Protein AF-A0A382WM53-F1 (afdb_monomer_lite)

Sequence (88 aa):
MKDISLTGVDRLFLFGHNDQHLAQIEKKYGVSLVARGDKLILNGPDAAVGEADGLLSHLVERIRRGPAIEEAELSELILQSPAPPQYD

Secondary structure (DSSP, 8-state):
-EEEE-TTS-HHHHH-GGGHHHHHHHHHHT-EEEEETTEEEEES-HHHHHHHHHHHHHHHHHHHHSS---HHHHHHHHHH-PPP----

Radius of gyration: 11.91 Å; chains: 1; bounding box: 28×23×32 Å

Organism: NCBI:txid408172

Structure (mmCIF, N/CA/C/O backbone):
data_AF-A0A382WM53-F1
#
_entry.id   AF-A0A382WM53-F1
#
loop_
_atom_site.group_PDB
_atom_site.id
_atom_site.type_symbol
_atom_site.label_atom_id
_atom_site.label_alt_id
_atom_site.label_comp_id
_atom_site.label_asym_id
_atom_site.label_entity_id
_atom_site.label_seq_id
_atom_site.pdbx_PDB_ins_code
_atom_site.Cartn_x
_atom_site.Cartn_y
_atom_site.Cartn_z
_atom_site.occupancy
_atom_site.B_iso_or_equiv
_atom_site.auth_seq_id
_atom_site.auth_comp_id
_atom_site.auth_asym_id
_atom_site.auth_atom_id
_atom_site.pdbx_PDB_model_num
ATOM 1 N N . MET A 1 1 ? 2.575 -9.524 -12.454 1.00 79.38 1 MET A N 1
ATOM 2 C CA . MET A 1 1 ? 1.267 -9.412 -11.762 1.00 79.38 1 MET A CA 1
ATOM 3 C C . MET A 1 1 ? 1.424 -9.983 -10.365 1.00 79.38 1 MET A C 1
ATOM 5 O O . MET A 1 1 ? 1.960 -11.078 -10.245 1.00 79.38 1 MET A O 1
ATOM 9 N N . LYS A 1 2 ? 0.984 -9.255 -9.340 1.00 86.56 2 LYS A N 1
ATOM 10 C CA . LYS A 1 2 ? 1.030 -9.670 -7.928 1.00 86.56 2 LYS A CA 1
ATOM 11 C C . LYS A 1 2 ? -0.302 -9.344 -7.257 1.00 86.56 2 LYS A C 1
ATOM 13 O O . LYS A 1 2 ? -0.932 -8.361 -7.638 1.00 86.56 2 LYS A O 1
ATOM 18 N N . ASP A 1 3 ? -0.725 -10.138 -6.279 1.00 87.44 3 ASP A N 1
ATOM 19 C CA . ASP A 1 3 ? -1.863 -9.817 -5.416 1.00 87.44 3 ASP A CA 1
ATOM 20 C C . ASP A 1 3 ? -1.460 -9.788 -3.941 1.00 87.44 3 ASP A C 1
ATOM 22 O O . ASP A 1 3 ? -0.814 -10.704 -3.439 1.00 87.44 3 ASP A O 1
ATOM 26 N N . ILE A 1 4 ? -1.864 -8.725 -3.252 1.00 86.88 4 ILE A N 1
ATOM 27 C CA . ILE A 1 4 ? -1.657 -8.528 -1.818 1.00 86.88 4 ILE A CA 1
ATOM 28 C C . ILE A 1 4 ? -2.992 -8.747 -1.118 1.00 86.88 4 ILE A C 1
ATOM 30 O O . ILE A 1 4 ? -4.012 -8.179 -1.512 1.00 86.88 4 ILE A O 1
ATOM 34 N N . SER A 1 5 ? -2.994 -9.575 -0.076 1.00 85.12 5 SER A N 1
ATOM 35 C CA . SER A 1 5 ? -4.187 -9.813 0.740 1.00 85.12 5 SER A CA 1
ATOM 36 C C . SER A 1 5 ? -4.332 -8.713 1.791 1.00 85.12 5 SER A C 1
ATOM 38 O O . SER A 1 5 ? -3.410 -8.469 2.563 1.00 85.12 5 SER A O 1
ATOM 40 N N . LEU A 1 6 ? -5.498 -8.069 1.829 1.00 83.56 6 LEU A N 1
ATOM 41 C CA . LEU A 1 6 ? -5.842 -6.978 2.750 1.00 83.56 6 LEU A CA 1
ATOM 42 C C . LEU A 1 6 ? -6.719 -7.464 3.917 1.00 83.56 6 LEU A C 1
ATOM 44 O O . LEU A 1 6 ? -7.473 -6.695 4.512 1.00 83.56 6 LEU A O 1
ATOM 48 N N . THR A 1 7 ? -6.643 -8.752 4.246 1.00 84.12 7 THR A N 1
ATOM 49 C CA . THR A 1 7 ? -7.530 -9.381 5.227 1.00 84.12 7 THR A CA 1
ATOM 50 C C . THR A 1 7 ? -7.276 -8.859 6.629 1.00 84.12 7 THR A C 1
ATOM 52 O O . THR A 1 7 ? -6.199 -9.051 7.191 1.00 84.12 7 THR A O 1
ATOM 55 N N . GLY A 1 8 ? -8.300 -8.218 7.199 1.00 77.56 8 GLY A N 1
ATOM 56 C CA . GLY A 1 8 ? -8.225 -7.568 8.508 1.00 77.56 8 GLY A CA 1
ATOM 57 C C . GLY A 1 8 ? -7.561 -6.188 8.487 1.00 77.56 8 GLY A C 1
ATOM 58 O O . GLY A 1 8 ? -7.151 -5.716 9.541 1.00 77.56 8 GLY A O 1
ATOM 59 N N . VAL A 1 9 ? -7.442 -5.560 7.312 1.00 80.88 9 VAL A N 1
ATOM 60 C CA . VAL A 1 9 ? -6.893 -4.209 7.132 1.00 80.88 9 VAL A CA 1
ATOM 61 C C . VAL A 1 9 ? -7.979 -3.2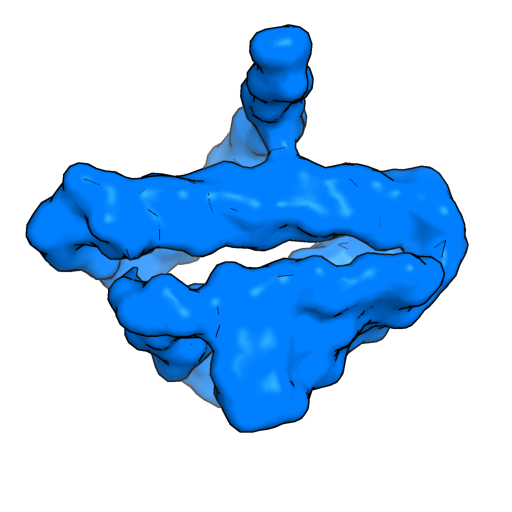74 6.607 1.00 80.88 9 VA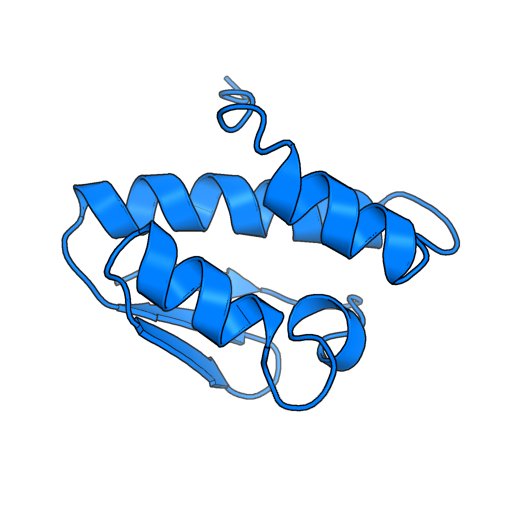L A C 1
ATOM 63 O O . VAL A 1 9 ? -8.732 -3.626 5.694 1.00 80.88 9 VAL A O 1
ATOM 66 N N . ASP A 1 10 ? -8.036 -2.053 7.140 1.00 82.12 10 ASP A N 1
ATOM 67 C CA . ASP A 1 10 ? -8.913 -1.009 6.615 1.00 82.12 10 ASP A CA 1
ATOM 68 C C . ASP A 1 10 ? -8.436 -0.541 5.235 1.00 82.12 10 ASP A C 1
ATOM 70 O O . ASP A 1 10 ? -7.491 0.229 5.070 1.00 82.12 10 ASP A O 1
ATOM 74 N N . ARG A 1 11 ? -9.114 -1.032 4.199 1.00 81.31 11 ARG A N 1
ATOM 75 C CA . ARG A 1 11 ? -8.788 -0.740 2.795 1.00 81.31 11 ARG A CA 1
ATOM 76 C C . ARG A 1 11 ? -8.975 0.730 2.445 1.00 81.31 11 ARG A C 1
ATOM 78 O O . ARG A 1 11 ? -8.155 1.292 1.735 1.00 81.31 11 ARG A O 1
ATOM 85 N N . LEU A 1 12 ? -10.048 1.339 2.956 1.00 80.69 12 LEU A N 1
ATOM 86 C CA . LEU A 1 12 ? -10.340 2.762 2.751 1.00 80.69 12 LEU A CA 1
ATOM 87 C C . LEU A 1 12 ? -9.196 3.633 3.263 1.00 80.69 12 LEU A C 1
ATOM 89 O O . LEU A 1 12 ? -8.819 4.611 2.629 1.00 80.69 12 LEU A O 1
ATOM 93 N N . PHE A 1 13 ? -8.616 3.215 4.381 1.00 79.50 13 PHE A N 1
ATOM 94 C CA . PHE A 1 13 ? -7.466 3.859 4.970 1.00 79.50 13 PHE A CA 1
ATOM 95 C C . PHE A 1 13 ? -6.223 3.683 4.087 1.00 79.50 13 PHE A C 1
ATOM 97 O O . PHE A 1 13 ? -5.593 4.667 3.711 1.00 79.50 13 PHE A O 1
ATOM 104 N N . LEU A 1 14 ? -5.928 2.449 3.652 1.00 79.44 14 LEU A N 1
ATOM 105 C CA . LEU A 1 14 ? -4.802 2.160 2.753 1.00 79.44 14 LEU A CA 1
ATOM 106 C C . LEU A 1 14 ? -4.889 2.938 1.426 1.00 79.44 14 LEU A C 1
ATOM 108 O O . LEU A 1 14 ? -3.889 3.491 0.972 1.00 79.44 14 LEU A O 1
ATOM 112 N N . PHE A 1 15 ? -6.069 2.989 0.802 1.00 83.12 15 PHE A N 1
ATOM 113 C CA . PHE A 1 15 ? -6.276 3.653 -0.491 1.00 83.12 15 PHE A CA 1
ATOM 114 C C . PHE A 1 15 ? -6.298 5.179 -0.369 1.00 83.12 15 PHE A C 1
ATOM 116 O O . PHE A 1 15 ? -5.977 5.882 -1.332 1.00 83.12 15 PHE A O 1
ATOM 123 N N . GLY A 1 16 ? -6.612 5.687 0.823 1.00 79.62 16 GLY A N 1
ATOM 124 C CA . GLY A 1 16 ? -6.791 7.105 1.085 1.00 79.62 16 GLY A CA 1
ATOM 125 C C . GLY A 1 16 ? -8.078 7.652 0.465 1.00 79.62 16 GLY A C 1
ATOM 126 O O . GLY A 1 16 ? -8.769 7.002 -0.325 1.00 79.62 16 GLY A O 1
ATOM 127 N N . HIS A 1 17 ? -8.405 8.892 0.818 1.00 80.00 17 HIS A N 1
ATOM 128 C CA . HIS A 1 17 ? -9.596 9.571 0.310 1.00 80.00 17 HIS A CA 1
ATOM 129 C C . HIS A 1 17 ? -9.574 9.641 -1.230 1.00 80.00 17 HIS A C 1
ATOM 131 O O . HIS A 1 17 ? -8.627 10.190 -1.790 1.00 80.00 17 HIS A O 1
ATOM 137 N N . ASN A 1 18 ? -10.605 9.127 -1.914 1.00 79.56 18 ASN A N 1
ATOM 138 C CA . ASN A 1 18 ? -10.678 9.027 -3.388 1.00 79.56 18 ASN A CA 1
ATOM 139 C C . ASN A 1 18 ? -9.488 8.296 -4.045 1.00 79.56 18 ASN A C 1
ATOM 141 O O . ASN A 1 18 ? -9.021 8.719 -5.102 1.00 79.56 18 ASN A O 1
ATOM 145 N N . ASP A 1 19 ? -8.955 7.250 -3.406 1.00 81.81 19 ASP A N 1
ATOM 146 C CA . ASP A 1 19 ? -7.854 6.443 -3.953 1.00 81.81 19 ASP A CA 1
ATOM 147 C C . ASP A 1 19 ? -6.561 7.250 -4.192 1.00 81.81 19 ASP A C 1
ATOM 149 O O . ASP A 1 19 ? -5.697 6.869 -4.985 1.00 81.81 19 ASP A O 1
ATOM 153 N N . GLN A 1 20 ? -6.396 8.380 -3.491 1.00 85.25 20 GLN A N 1
ATOM 154 C CA . GLN A 1 20 ? -5.235 9.261 -3.644 1.00 85.25 20 GLN A CA 1
ATOM 155 C C . GLN A 1 20 ? -3.908 8.557 -3.338 1.00 85.25 20 GLN A C 1
ATOM 157 O O . GLN A 1 20 ? -2.903 8.862 -3.982 1.00 85.25 20 GLN A O 1
ATOM 162 N N . HIS A 1 21 ? -3.868 7.622 -2.382 1.00 82.94 21 HIS A N 1
ATOM 163 C CA . HIS A 1 21 ? -2.651 6.855 -2.101 1.00 82.94 21 HIS A CA 1
ATOM 164 C C . HIS A 1 21 ? -2.345 5.873 -3.227 1.00 82.94 21 HIS A C 1
ATOM 166 O O . HIS A 1 21 ? -1.194 5.787 -3.651 1.00 82.94 21 HIS A O 1
ATOM 172 N N . LEU A 1 22 ? -3.363 5.191 -3.762 1.00 84.69 22 LEU A N 1
ATOM 173 C CA . LEU A 1 22 ? -3.182 4.308 -4.915 1.00 84.69 22 LEU A CA 1
ATOM 174 C C . LEU A 1 22 ? -2.658 5.097 -6.112 1.00 84.69 22 LEU A C 1
ATOM 176 O O . LEU A 1 22 ? -1.611 4.745 -6.642 1.00 84.69 22 LEU A O 1
ATOM 180 N N . ALA A 1 23 ? -3.296 6.217 -6.454 1.00 86.06 23 ALA A N 1
ATOM 181 C CA . ALA A 1 23 ? -2.877 7.066 -7.565 1.00 86.06 23 ALA A CA 1
ATOM 182 C C . ALA A 1 23 ? -1.442 7.599 -7.390 1.00 86.06 23 ALA A C 1
ATOM 184 O O . ALA A 1 23 ? -0.686 7.691 -8.360 1.00 86.06 23 ALA A O 1
ATOM 185 N N . GLN A 1 24 ? -1.032 7.933 -6.160 1.00 84.00 24 GLN A N 1
ATOM 186 C CA . GLN A 1 24 ? 0.347 8.334 -5.872 1.00 84.00 24 GLN A CA 1
ATOM 187 C C . GLN A 1 24 ? 1.339 7.188 -6.070 1.00 84.00 24 GLN A C 1
ATOM 189 O O . GLN A 1 24 ? 2.378 7.401 -6.691 1.00 84.00 24 GLN A O 1
ATOM 194 N N . ILE A 1 25 ? 1.031 5.983 -5.582 1.00 83.00 25 ILE A N 1
ATOM 195 C CA . ILE A 1 25 ? 1.894 4.804 -5.738 1.00 83.00 25 ILE A CA 1
ATOM 196 C C . ILE A 1 25 ? 1.960 4.398 -7.220 1.00 83.00 25 ILE A C 1
ATOM 198 O O . ILE A 1 25 ? 3.054 4.204 -7.749 1.00 83.00 25 ILE A O 1
ATOM 202 N N . GLU A 1 26 ? 0.827 4.366 -7.927 1.00 87.00 26 GLU A N 1
ATOM 203 C CA . GLU A 1 26 ? 0.766 4.123 -9.375 1.00 87.00 26 GLU A CA 1
ATOM 204 C C . GLU A 1 26 ? 1.646 5.117 -10.139 1.00 87.00 26 GLU A C 1
ATOM 206 O O . GLU A 1 26 ? 2.465 4.718 -10.962 1.00 87.00 26 GLU A O 1
ATOM 211 N 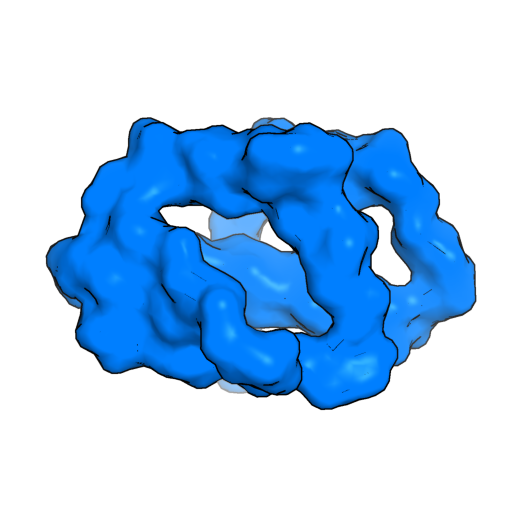N . LYS A 1 27 ? 1.548 6.415 -9.824 1.00 85.88 27 LYS A N 1
ATOM 212 C CA . LYS A 1 27 ? 2.326 7.465 -10.496 1.00 85.88 27 LYS A CA 1
ATOM 213 C C . LYS A 1 27 ? 3.811 7.454 -10.119 1.00 85.88 27 LYS A C 1
ATOM 215 O O . LYS A 1 27 ? 4.643 7.791 -10.957 1.00 85.88 27 LYS A O 1
ATOM 220 N N . LYS A 1 28 ? 4.146 7.085 -8.880 1.00 83.50 28 LYS A N 1
ATOM 221 C CA . LYS A 1 28 ? 5.524 7.031 -8.362 1.00 83.50 28 LYS A CA 1
ATOM 222 C C . LYS A 1 28 ? 6.304 5.852 -8.937 1.00 83.50 28 LYS A C 1
ATOM 224 O O . LYS A 1 28 ? 7.450 6.029 -9.334 1.00 83.50 28 LYS A O 1
ATOM 229 N N . TYR A 1 29 ? 5.685 4.673 -8.992 1.00 83.56 29 TYR A N 1
ATOM 230 C CA . TYR A 1 29 ? 6.333 3.448 -9.470 1.00 83.56 29 TYR A CA 1
ATOM 231 C C . TYR A 1 29 ? 6.016 3.133 -10.939 1.00 83.56 29 TYR A C 1
ATOM 233 O O . TYR A 1 29 ? 6.709 2.331 -11.554 1.00 83.56 29 TYR A O 1
ATOM 241 N N . GLY A 1 30 ? 4.999 3.763 -11.532 1.00 85.38 30 GLY A N 1
ATOM 242 C CA . GLY A 1 30 ? 4.558 3.464 -12.898 1.00 85.38 30 GLY A CA 1
ATOM 243 C C . GLY A 1 30 ? 3.832 2.120 -13.011 1.00 85.38 30 GLY A C 1
ATOM 244 O O . GLY A 1 30 ? 3.954 1.438 -14.029 1.00 85.38 30 GLY A O 1
ATOM 245 N N . VAL A 1 31 ? 3.116 1.714 -11.960 1.00 89.38 31 VAL A N 1
ATOM 246 C CA . VAL A 1 31 ? 2.295 0.489 -11.923 1.00 89.38 31 VAL A CA 1
ATOM 247 C C . VAL A 1 31 ? 0.813 0.837 -11.936 1.00 89.38 31 VAL A C 1
ATOM 249 O O . VAL A 1 31 ? 0.452 1.976 -11.672 1.00 89.38 31 VAL A O 1
ATOM 252 N N . SER A 1 32 ? -0.036 -0.152 -12.199 1.00 89.44 32 SER A N 1
ATOM 253 C CA . SER A 1 32 ? -1.475 -0.088 -11.977 1.00 89.44 32 SER A CA 1
ATOM 254 C C . SER A 1 32 ? -1.902 -0.892 -10.755 1.00 89.44 32 SER A C 1
ATOM 256 O O . SER A 1 32 ? -1.554 -2.068 -10.625 1.00 89.44 32 SER A O 1
ATOM 258 N N . LEU A 1 33 ? -2.704 -0.275 -9.894 1.00 87.94 33 LEU A N 1
ATOM 259 C CA . LEU A 1 33 ? -3.217 -0.842 -8.652 1.00 87.94 33 LEU A CA 1
ATOM 260 C C . LEU A 1 33 ? -4.729 -1.016 -8.753 1.00 87.94 33 LEU A C 1
ATOM 262 O O . LEU A 1 33 ? -5.467 -0.067 -8.990 1.00 87.94 33 LEU A O 1
ATOM 266 N N . VAL A 1 34 ? -5.211 -2.242 -8.563 1.00 87.56 34 VAL A N 1
ATOM 267 C CA . VAL A 1 34 ? -6.637 -2.565 -8.669 1.00 87.56 34 VAL A CA 1
ATOM 268 C C . VAL A 1 34 ? -7.098 -3.287 -7.416 1.00 87.56 34 VAL A C 1
ATOM 270 O O . VAL A 1 34 ? -6.746 -4.442 -7.181 1.00 87.56 34 VAL A O 1
ATOM 273 N N . ALA A 1 35 ? -7.940 -2.633 -6.624 1.00 85.56 35 ALA A N 1
ATOM 274 C CA . ALA A 1 35 ? -8.588 -3.254 -5.480 1.00 85.56 35 ALA A CA 1
ATOM 275 C C . ALA A 1 35 ? -9.740 -4.169 -5.935 1.00 85.56 35 ALA A C 1
ATOM 277 O O . ALA A 1 35 ? -10.687 -3.729 -6.586 1.00 85.56 35 ALA A O 1
ATOM 278 N N . ARG A 1 36 ? -9.682 -5.457 -5.585 1.00 85.31 36 ARG A N 1
ATOM 279 C CA . ARG A 1 36 ? -10.759 -6.434 -5.802 1.00 85.31 36 ARG A CA 1
ATOM 280 C C . ARG A 1 36 ? -11.124 -7.121 -4.495 1.00 85.31 36 ARG A C 1
ATOM 282 O O . ARG A 1 36 ? -10.468 -8.071 -4.073 1.00 85.31 36 ARG A O 1
ATOM 289 N N . GLY A 1 37 ? -12.215 -6.665 -3.884 1.00 84.81 37 GLY A N 1
ATOM 290 C CA . GLY A 1 37 ? -12.713 -7.218 -2.628 1.00 84.81 37 GLY A CA 1
ATOM 291 C C . GLY A 1 37 ? -11.669 -7.078 -1.526 1.00 84.81 37 GLY A C 1
ATOM 292 O O . GLY A 1 37 ? -11.369 -5.975 -1.081 1.00 84.81 37 GLY A O 1
ATOM 293 N N . ASP A 1 38 ? -11.106 -8.200 -1.097 1.00 86.62 38 ASP A N 1
ATOM 294 C CA . ASP A 1 38 ? -10.107 -8.272 -0.026 1.00 86.62 38 ASP A CA 1
ATOM 295 C C . ASP A 1 38 ? -8.661 -8.361 -0.533 1.00 86.62 38 ASP A C 1
ATOM 297 O O . ASP A 1 38 ? -7.736 -8.642 0.222 1.00 86.62 38 ASP A O 1
ATOM 301 N N . LYS A 1 39 ? -8.459 -8.137 -1.833 1.00 87.69 39 LYS A N 1
ATOM 302 C CA . LYS A 1 39 ? -7.153 -8.214 -2.479 1.00 87.69 39 LYS A CA 1
ATOM 303 C C . LYS A 1 39 ? -6.831 -6.937 -3.234 1.00 87.69 39 LYS A C 1
ATOM 305 O O . LYS A 1 39 ? -7.712 -6.331 -3.841 1.00 87.69 39 LYS A O 1
ATOM 310 N N . LEU A 1 40 ? -5.558 -6.573 -3.253 1.00 88.25 40 LEU A N 1
ATOM 311 C CA . LEU A 1 40 ? -5.011 -5.510 -4.085 1.00 88.25 40 LEU A CA 1
ATOM 312 C C . LEU A 1 40 ? -4.149 -6.135 -5.173 1.00 88.25 40 LEU A C 1
ATOM 314 O O . LEU A 1 40 ? -3.195 -6.842 -4.873 1.00 88.25 40 LEU A O 1
ATOM 318 N N . ILE A 1 41 ? -4.497 -5.901 -6.431 1.00 89.50 41 ILE A N 1
ATOM 319 C CA . ILE A 1 41 ? -3.789 -6.449 -7.584 1.00 89.50 41 ILE A CA 1
ATOM 320 C C . ILE A 1 41 ? -2.852 -5.383 -8.140 1.00 89.50 41 ILE A C 1
ATOM 322 O O . ILE A 1 41 ? -3.293 -4.295 -8.497 1.00 89.50 41 ILE A O 1
ATOM 326 N N . LEU A 1 42 ? -1.574 -5.728 -8.255 1.00 90.50 42 LEU A N 1
ATOM 327 C CA . LEU A 1 42 ? -0.542 -4.931 -8.899 1.00 90.50 42 LEU A CA 1
ATOM 328 C C . LEU A 1 42 ? -0.291 -5.454 -10.311 1.00 90.50 42 LEU A C 1
ATOM 330 O O . LEU A 1 42 ? 0.054 -6.627 -10.516 1.00 90.50 42 LEU A O 1
ATOM 334 N N . ASN A 1 43 ? -0.407 -4.558 -11.281 1.00 89.19 43 ASN A N 1
ATOM 335 C CA . ASN A 1 43 ? -0.118 -4.810 -12.683 1.00 89.19 43 ASN A CA 1
ATOM 336 C C . ASN A 1 43 ? 0.910 -3.814 -13.195 1.00 89.19 43 ASN A C 1
ATOM 338 O O . ASN A 1 43 ? 0.799 -2.621 -12.965 1.00 89.19 43 ASN A O 1
ATOM 342 N N . GLY A 1 44 ? 1.912 -4.292 -13.913 1.00 87.69 44 GLY A N 1
ATOM 343 C CA . GLY A 1 44 ? 2.993 -3.448 -14.394 1.00 87.69 44 GLY A CA 1
ATOM 344 C C . GLY A 1 44 ? 4.250 -4.266 -14.662 1.00 87.69 44 GLY A C 1
ATOM 345 O O . GLY A 1 44 ? 4.200 -5.499 -14.585 1.00 87.69 44 GLY A O 1
ATOM 346 N N . PRO A 1 45 ? 5.363 -3.589 -14.975 1.00 87.50 45 PRO A N 1
ATOM 347 C CA . PRO A 1 45 ? 6.651 -4.240 -15.168 1.00 87.50 45 PRO A CA 1
ATOM 348 C C . PRO A 1 45 ? 7.164 -4.843 -13.854 1.00 87.50 45 PRO A C 1
ATOM 350 O O . PRO A 1 45 ? 7.010 -4.232 -12.799 1.00 87.50 45 PRO A O 1
ATOM 353 N N . ASP A 1 46 ? 7.799 -6.018 -13.916 1.00 84.88 46 ASP A N 1
ATOM 354 C CA . ASP A 1 46 ? 8.247 -6.781 -12.738 1.00 84.88 46 ASP A CA 1
ATOM 355 C C . ASP A 1 46 ? 9.080 -5.962 -11.744 1.00 84.88 46 ASP A C 1
ATOM 357 O O . ASP A 1 46 ? 8.865 -6.067 -10.539 1.00 84.88 46 ASP A O 1
ATOM 361 N N . ALA A 1 47 ? 9.966 -5.090 -12.237 1.00 84.12 47 ALA A N 1
ATOM 362 C CA . ALA A 1 47 ? 10.763 -4.204 -11.390 1.00 84.12 47 ALA A CA 1
ATOM 363 C C . ALA A 1 47 ? 9.887 -3.240 -10.572 1.00 84.12 47 ALA A C 1
ATOM 365 O O . ALA A 1 47 ? 10.050 -3.115 -9.364 1.00 84.12 47 ALA A O 1
ATOM 366 N N . ALA A 1 48 ? 8.914 -2.599 -11.217 1.00 86.19 48 ALA A N 1
ATOM 367 C CA . ALA A 1 48 ? 8.029 -1.646 -10.560 1.00 86.19 48 ALA A CA 1
ATOM 368 C C . ALA A 1 48 ? 7.022 -2.338 -9.631 1.00 86.19 48 ALA A C 1
ATOM 370 O O . ALA A 1 48 ? 6.708 -1.833 -8.555 1.00 86.19 48 ALA A O 1
ATOM 371 N N . VAL A 1 49 ? 6.537 -3.516 -10.036 1.00 88.12 49 VAL A N 1
ATOM 372 C CA . VAL A 1 49 ? 5.664 -4.349 -9.207 1.00 88.12 49 VAL A CA 1
ATOM 373 C C . VAL A 1 49 ? 6.397 -4.804 -7.947 1.00 88.12 49 VAL A C 1
ATOM 375 O O . VAL A 1 49 ? 5.787 -4.764 -6.889 1.00 88.12 49 VAL A O 1
ATOM 378 N N . GLY A 1 50 ? 7.677 -5.184 -8.026 1.00 85.06 50 GLY A N 1
ATOM 379 C CA . GLY A 1 50 ? 8.475 -5.562 -6.853 1.00 85.06 50 GLY A CA 1
ATOM 380 C C . GLY A 1 50 ? 8.650 -4.418 -5.849 1.00 85.06 50 GLY A C 1
ATOM 381 O O . GLY A 1 50 ? 8.442 -4.608 -4.653 1.00 85.06 50 GLY A O 1
ATOM 382 N N . GLU A 1 51 ? 8.948 -3.215 -6.340 1.00 84.75 51 GLU A N 1
ATOM 383 C CA . GLU A 1 51 ? 9.093 -2.021 -5.498 1.00 84.75 51 GLU A CA 1
ATOM 384 C C . GLU A 1 51 ? 7.771 -1.637 -4.806 1.00 84.75 51 GLU A C 1
ATOM 386 O O . GLU A 1 51 ? 7.729 -1.394 -3.597 1.00 84.75 51 GLU A O 1
ATOM 391 N N . ALA A 1 52 ? 6.667 -1.625 -5.563 1.00 85.12 52 ALA A N 1
ATOM 392 C CA . ALA A 1 52 ? 5.343 -1.306 -5.035 1.00 85.12 52 ALA A CA 1
ATOM 393 C C . ALA A 1 52 ? 4.822 -2.389 -4.071 1.00 85.12 52 ALA A C 1
ATOM 395 O O . ALA A 1 52 ? 4.216 -2.057 -3.053 1.00 85.12 52 ALA A O 1
ATOM 396 N N . ASP A 1 53 ? 5.084 -3.668 -4.362 1.00 86.31 53 ASP A N 1
ATOM 397 C CA . ASP A 1 53 ? 4.760 -4.816 -3.504 1.00 86.31 53 ASP A CA 1
ATOM 398 C C . ASP A 1 53 ? 5.441 -4.700 -2.138 1.00 86.31 53 ASP A C 1
ATOM 400 O O . ASP A 1 53 ? 4.790 -4.886 -1.109 1.00 86.31 53 ASP A O 1
ATOM 404 N N . GLY A 1 54 ? 6.720 -4.315 -2.118 1.00 83.50 54 GLY A N 1
ATOM 405 C CA . GLY A 1 54 ? 7.469 -4.093 -0.884 1.00 83.50 54 GLY A CA 1
ATOM 406 C C . GLY A 1 54 ? 6.877 -2.973 -0.027 1.00 83.50 54 GLY A C 1
ATOM 407 O O . GLY A 1 54 ? 6.656 -3.166 1.171 1.00 83.50 54 GLY A O 1
ATOM 408 N N . LEU A 1 55 ? 6.564 -1.822 -0.634 1.00 82.50 55 LEU A N 1
ATOM 409 C CA . LEU A 1 55 ? 5.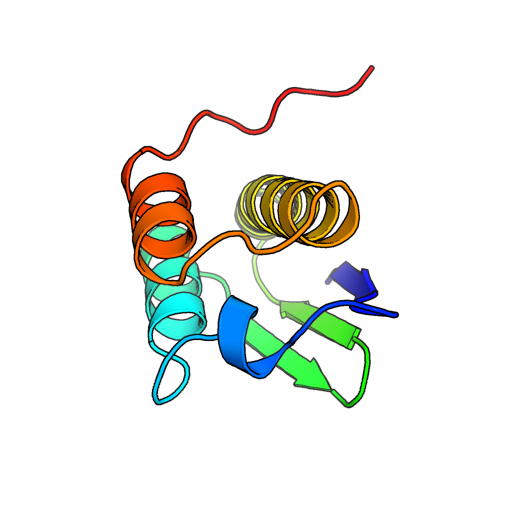942 -0.702 0.079 1.00 82.50 55 LEU A CA 1
ATOM 410 C C . LEU A 1 55 ? 4.560 -1.087 0.627 1.00 82.50 55 LEU A C 1
ATOM 412 O O . LEU A 1 55 ? 4.276 -0.875 1.803 1.00 82.50 55 LEU A O 1
ATOM 416 N N . LEU A 1 56 ? 3.703 -1.675 -0.210 1.00 81.56 56 LEU A N 1
ATOM 417 C CA . LEU A 1 56 ? 2.341 -2.045 0.175 1.00 81.56 56 LEU A CA 1
ATOM 418 C C . LEU A 1 56 ? 2.321 -3.137 1.241 1.00 81.56 56 LEU A C 1
ATOM 420 O O . LEU A 1 56 ? 1.565 -3.020 2.200 1.00 81.56 56 LEU A O 1
ATOM 424 N N . SER A 1 57 ? 3.172 -4.156 1.121 1.00 82.75 57 SER A N 1
ATOM 425 C CA . SER A 1 57 ? 3.310 -5.200 2.141 1.00 82.75 57 SER A CA 1
ATOM 426 C C . SER A 1 57 ? 3.778 -4.617 3.472 1.00 82.75 57 SER A C 1
ATOM 428 O O . SER A 1 57 ? 3.250 -4.985 4.521 1.00 82.75 57 SER A O 1
ATOM 430 N N . HIS A 1 58 ? 4.707 -3.655 3.440 1.00 80.94 58 HIS A N 1
ATOM 431 C CA . HIS A 1 58 ? 5.151 -2.950 4.638 1.00 80.94 58 HIS A CA 1
ATO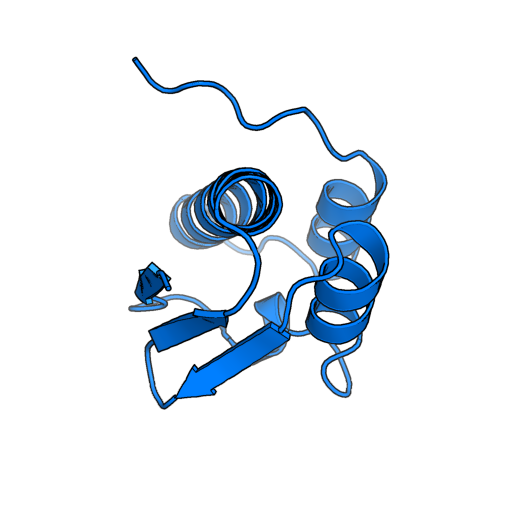M 432 C C . HIS A 1 58 ? 4.010 -2.167 5.297 1.00 80.94 58 HIS A C 1
ATOM 434 O O . HIS A 1 58 ? 3.807 -2.291 6.503 1.00 80.94 58 HIS A O 1
ATOM 440 N N . LEU A 1 59 ? 3.234 -1.412 4.511 1.00 78.75 59 LEU A N 1
ATOM 441 C CA . LEU A 1 59 ? 2.073 -0.655 4.993 1.00 78.75 59 LEU A CA 1
ATOM 442 C C . LEU A 1 59 ? 0.992 -1.574 5.574 1.00 78.75 59 LEU A C 1
ATOM 444 O O . LEU A 1 59 ? 0.487 -1.318 6.663 1.00 78.75 59 LEU A O 1
ATOM 448 N N . VAL A 1 60 ? 0.678 -2.668 4.878 1.00 81.12 60 VAL A N 1
ATOM 449 C CA . VAL A 1 60 ? -0.293 -3.683 5.307 1.00 81.12 60 VAL A CA 1
ATOM 450 C C . VAL A 1 60 ? 0.121 -4.311 6.635 1.00 81.12 60 VAL A C 1
ATOM 452 O O . VAL A 1 60 ? -0.688 -4.357 7.558 1.00 81.12 60 VAL A O 1
ATOM 455 N N . GLU A 1 61 ? 1.378 -4.736 6.774 1.00 78.81 61 GLU A N 1
ATOM 456 C CA . GLU A 1 61 ? 1.911 -5.277 8.031 1.00 78.81 61 GLU A CA 1
ATOM 457 C C . GLU A 1 61 ? 1.871 -4.241 9.161 1.00 78.81 61 GLU A C 1
ATOM 459 O O . GLU A 1 61 ? 1.501 -4.572 10.287 1.00 78.81 61 GLU A O 1
ATOM 464 N N . ARG A 1 62 ? 2.212 -2.979 8.871 1.00 76.62 62 ARG A N 1
ATOM 465 C CA . ARG A 1 62 ? 2.165 -1.866 9.832 1.00 76.62 62 ARG A CA 1
ATOM 466 C C . ARG A 1 62 ? 0.741 -1.624 10.341 1.00 76.62 62 ARG A C 1
ATOM 468 O O . ARG A 1 62 ? 0.553 -1.562 11.553 1.00 76.62 62 ARG A O 1
ATOM 475 N N . ILE A 1 63 ? -0.246 -1.548 9.444 1.00 77.69 63 ILE A N 1
ATOM 476 C CA . ILE A 1 63 ? -1.663 -1.358 9.805 1.00 77.69 63 ILE A CA 1
ATOM 477 C C . ILE A 1 63 ? -2.192 -2.579 10.568 1.00 77.69 63 ILE A C 1
ATOM 479 O O . ILE A 1 63 ? -2.951 -2.441 11.522 1.00 77.69 63 ILE A O 1
ATOM 483 N N . ARG A 1 64 ? -1.756 -3.784 10.188 1.00 74.94 64 ARG A N 1
ATOM 484 C CA . ARG A 1 64 ? -2.168 -5.035 10.832 1.00 74.94 64 ARG A CA 1
ATOM 485 C C . ARG A 1 64 ? -1.587 -5.216 12.240 1.00 74.94 64 ARG A C 1
ATOM 487 O O . ARG A 1 64 ? -2.219 -5.864 13.071 1.00 74.94 64 ARG A O 1
ATOM 494 N 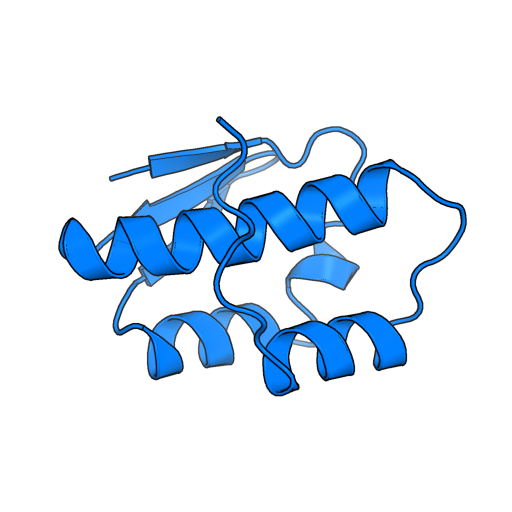N . ARG A 1 65 ? -0.378 -4.706 12.512 1.00 71.44 65 ARG A N 1
ATOM 495 C CA . ARG A 1 65 ? 0.374 -4.970 13.757 1.00 71.44 65 ARG A CA 1
ATOM 496 C C . ARG A 1 65 ? 0.034 -4.069 14.948 1.00 71.44 65 ARG A C 1
ATOM 498 O O . ARG A 1 65 ? 0.449 -4.421 16.050 1.00 71.44 65 ARG A O 1
ATOM 505 N N . GLY A 1 66 ? -0.670 -2.947 14.797 1.00 61.78 66 GLY A N 1
ATOM 506 C CA . GLY A 1 66 ? -0.861 -2.017 15.921 1.00 61.78 66 GLY A CA 1
ATOM 507 C C . GLY A 1 66 ? -2.139 -1.179 15.860 1.00 61.78 66 GLY A C 1
ATOM 508 O O . GLY A 1 66 ? -2.652 -0.934 14.770 1.00 61.78 66 GLY A O 1
ATOM 509 N N . PRO A 1 67 ? -2.671 -0.745 17.023 1.00 50.91 67 PRO A N 1
ATOM 510 C CA . PRO A 1 67 ? -3.948 -0.052 17.097 1.00 50.91 67 PRO A CA 1
ATOM 511 C C . PRO A 1 67 ? -3.795 1.370 16.547 1.00 50.91 67 PRO A C 1
ATOM 513 O O . PRO A 1 67 ? -3.061 2.171 17.113 1.00 50.91 67 PRO A O 1
ATOM 516 N N . ALA A 1 68 ? -4.508 1.659 15.457 1.00 54.03 68 ALA A N 1
ATOM 517 C CA . ALA A 1 68 ? -4.650 2.980 14.843 1.00 54.03 68 ALA A CA 1
ATOM 518 C C . ALA A 1 68 ? -3.335 3.620 14.358 1.00 54.03 68 ALA A C 1
ATOM 520 O O . ALA A 1 68 ? -2.851 4.597 14.922 1.00 54.03 68 ALA A O 1
ATOM 521 N N . ILE A 1 69 ? -2.795 3.128 13.237 1.00 64.31 69 ILE A N 1
ATOM 522 C CA . ILE A 1 69 ? -2.077 4.055 12.348 1.00 64.31 69 ILE A CA 1
ATOM 523 C C . ILE A 1 69 ? -3.107 5.100 11.912 1.00 64.31 69 ILE A C 1
ATOM 525 O O . ILE A 1 69 ? -4.183 4.729 11.451 1.00 64.31 69 ILE A O 1
ATOM 529 N N . GLU A 1 70 ? -2.811 6.383 12.114 1.00 63.19 70 GLU A N 1
ATOM 530 C CA . GLU A 1 70 ? -3.662 7.489 11.659 1.00 63.19 70 GLU A CA 1
ATOM 531 C C . GLU A 1 70 ? -3.339 7.871 10.211 1.00 63.19 70 GLU A C 1
ATOM 533 O O . GLU A 1 70 ? -2.222 7.638 9.742 1.00 63.19 70 GLU A O 1
ATOM 538 N N . GLU A 1 71 ? -4.305 8.436 9.472 1.00 65.19 71 GLU A N 1
ATOM 539 C CA . GLU A 1 71 ? -4.155 8.723 8.027 1.00 65.19 71 GLU A CA 1
ATOM 540 C C . GLU A 1 71 ? -2.919 9.591 7.761 1.00 65.19 71 GLU A C 1
ATOM 542 O O . GLU A 1 71 ? -2.256 9.444 6.732 1.00 65.19 71 GLU A O 1
ATOM 547 N N . ALA A 1 72 ? -2.581 10.454 8.724 1.00 66.19 72 ALA A N 1
ATOM 548 C CA . ALA A 1 72 ? -1.371 11.259 8.725 1.00 66.19 72 ALA A CA 1
ATOM 549 C C . ALA A 1 72 ? -0.099 10.396 8.709 1.00 66.19 72 ALA A C 1
ATOM 551 O O . ALA A 1 72 ? 0.751 10.601 7.850 1.00 66.19 72 ALA A O 1
ATOM 552 N N . GLU A 1 73 ? 0.009 9.386 9.576 1.00 70.06 73 GLU A N 1
ATOM 553 C CA . GLU A 1 73 ? 1.186 8.510 9.638 1.00 70.06 73 GLU A CA 1
ATOM 554 C C . GLU A 1 73 ? 1.287 7.601 8.403 1.00 70.06 73 GLU A C 1
ATOM 556 O O . GLU A 1 73 ? 2.382 7.353 7.896 1.00 70.06 73 GLU A O 1
ATOM 561 N N . LEU A 1 74 ? 0.152 7.160 7.847 1.00 72.62 74 LEU A N 1
ATOM 562 C CA . LEU A 1 74 ? 0.146 6.440 6.571 1.00 72.62 74 LEU A CA 1
ATOM 563 C C . LEU A 1 74 ? 0.657 7.321 5.422 1.00 72.62 74 LEU A C 1
ATOM 565 O O . LEU A 1 74 ? 1.496 6.885 4.630 1.00 72.62 74 LEU A O 1
ATOM 569 N N . SER A 1 75 ? 0.172 8.561 5.352 1.00 68.38 75 SER A N 1
ATOM 570 C CA . SER A 1 75 ? 0.611 9.543 4.357 1.00 68.38 75 SER A CA 1
ATOM 571 C C . SER A 1 75 ? 2.104 9.835 4.498 1.00 68.38 75 SER A C 1
ATOM 573 O O . SER A 1 75 ? 2.824 9.860 3.498 1.00 68.38 75 SER A O 1
ATOM 575 N N . GLU A 1 76 ? 2.590 9.988 5.733 1.00 72.19 76 GLU A N 1
ATOM 576 C CA . GLU A 1 76 ? 4.012 10.169 6.016 1.00 72.19 76 GLU A CA 1
ATOM 577 C C . GLU A 1 76 ? 4.839 8.957 5.594 1.00 72.19 76 GLU A C 1
ATOM 579 O O . GLU A 1 76 ? 5.880 9.147 4.983 1.00 72.19 76 GLU A O 1
ATOM 584 N N . LEU A 1 77 ? 4.390 7.721 5.817 1.00 70.50 77 LEU A N 1
ATOM 585 C CA . LEU A 1 77 ? 5.117 6.521 5.378 1.00 70.50 77 LEU A CA 1
ATOM 586 C C . LEU A 1 77 ? 5.222 6.420 3.848 1.00 70.50 77 LEU A C 1
ATOM 588 O O . LEU A 1 77 ? 6.281 6.066 3.322 1.00 70.50 77 LEU A O 1
ATOM 592 N N . ILE A 1 78 ? 4.153 6.769 3.125 1.00 71.25 78 ILE A N 1
ATOM 593 C CA . ILE A 1 78 ? 4.154 6.817 1.652 1.00 71.25 78 ILE A CA 1
ATOM 594 C C . ILE A 1 78 ? 5.149 7.878 1.146 1.00 71.25 78 ILE A C 1
ATOM 596 O O . ILE A 1 78 ? 5.856 7.649 0.152 1.00 71.25 78 ILE A O 1
ATOM 600 N N . LEU A 1 79 ? 5.227 9.019 1.843 1.00 70.06 79 LEU A N 1
ATOM 601 C CA . LEU A 1 79 ? 6.116 10.135 1.519 1.00 70.06 79 LEU A CA 1
ATOM 602 C C . LEU A 1 79 ? 7.580 9.851 1.896 1.00 70.06 79 LEU A C 1
ATOM 604 O O . LEU A 1 79 ? 8.481 10.102 1.097 1.00 70.06 79 LEU A O 1
ATOM 608 N N . GLN A 1 80 ? 7.812 9.316 3.097 1.00 67.19 80 GLN A N 1
ATOM 609 C CA . GLN A 1 80 ? 9.131 9.046 3.672 1.00 67.19 80 GLN A CA 1
ATOM 610 C C . GLN A 1 80 ? 9.817 7.855 3.023 1.00 67.19 80 GLN A C 1
ATOM 612 O O . GLN A 1 80 ? 11.042 7.829 2.986 1.00 67.19 80 GLN A O 1
ATOM 617 N N . SER A 1 81 ? 9.046 6.910 2.476 1.00 58.03 81 SER A N 1
ATOM 618 C CA . SER A 1 81 ? 9.535 5.867 1.580 1.00 58.03 81 SER A CA 1
ATOM 619 C C . SER A 1 81 ? 10.881 5.267 2.013 1.00 58.03 81 SER A C 1
ATOM 621 O O . SER A 1 81 ? 11.851 5.372 1.254 1.00 58.03 81 SER A O 1
ATOM 623 N N . PRO A 1 82 ? 10.993 4.625 3.192 1.00 49.06 82 PRO A N 1
ATOM 624 C CA . PRO A 1 82 ? 12.101 3.709 3.376 1.00 49.06 82 PRO A CA 1
ATOM 625 C C . PRO A 1 82 ? 11.983 2.654 2.272 1.00 49.06 82 PRO A C 1
ATOM 627 O O . PRO A 1 82 ? 10.893 2.139 2.003 1.00 49.06 82 PRO A O 1
ATOM 630 N N . ALA A 1 83 ? 13.095 2.373 1.592 1.00 48.47 83 ALA A N 1
ATOM 631 C CA . ALA A 1 83 ? 13.196 1.180 0.766 1.00 48.47 83 ALA A CA 1
ATOM 632 C C . ALA A 1 83 ? 12.653 -0.003 1.587 1.00 48.47 83 ALA A C 1
ATOM 634 O O . ALA A 1 83 ? 12.928 -0.053 2.796 1.00 48.47 83 ALA A O 1
ATOM 635 N N . PRO A 1 84 ? 11.837 -0.890 0.989 1.00 45.66 84 PRO A N 1
ATOM 636 C CA . PRO A 1 84 ? 11.216 -1.972 1.732 1.00 45.66 84 PRO A CA 1
ATOM 637 C C . PRO A 1 84 ? 12.306 -2.699 2.522 1.00 45.66 84 PRO A C 1
ATOM 639 O O . PRO A 1 84 ? 13.321 -3.071 1.926 1.00 45.66 84 PRO A O 1
ATOM 642 N N . PRO A 1 85 ? 12.169 -2.859 3.853 1.00 47.59 85 PRO A N 1
ATOM 643 C CA . PRO A 1 85 ? 13.082 -3.719 4.579 1.00 47.59 85 PRO A CA 1
ATOM 644 C C . PRO A 1 85 ? 12.996 -5.086 3.909 1.00 47.59 85 PRO A C 1
ATOM 646 O O . PRO A 1 85 ? 11.923 -5.690 3.855 1.00 47.59 85 PRO A O 1
ATOM 649 N N . GLN A 1 86 ? 14.111 -5.514 3.323 1.00 43.84 86 GLN A N 1
ATOM 650 C CA . GLN A 1 86 ? 14.260 -6.836 2.749 1.00 43.84 86 GLN A CA 1
ATOM 651 C C . GLN A 1 86 ? 14.182 -7.801 3.931 1.00 43.84 86 GLN A C 1
ATOM 653 O O . GLN A 1 86 ? 15.158 -7.998 4.650 1.00 43.84 86 GLN A O 1
ATOM 658 N N . TYR A 1 87 ? 12.970 -8.266 4.227 1.00 46.22 87 TYR A N 1
ATOM 659 C CA . TYR A 1 87 ? 12.757 -9.324 5.199 1.00 46.22 87 TYR A CA 1
ATOM 660 C C . TYR A 1 87 ? 13.333 -10.596 4.569 1.00 46.22 87 TYR A C 1
ATOM 662 O O . TYR A 1 87 ? 12.716 -11.163 3.667 1.00 46.22 87 TYR A O 1
ATOM 670 N N . ASP A 1 88 ? 14.563 -10.919 4.978 1.00 45.78 88 ASP A N 1
ATOM 671 C CA . ASP A 1 88 ? 15.277 -12.176 4.708 1.00 45.78 88 ASP A CA 1
ATOM 672 C C . ASP A 1 88 ? 14.539 -13.372 5.333 1.00 45.78 88 ASP A C 1
ATOM 674 O O . ASP A 1 88 ? 14.080 -13.243 6.498 1.00 45.78 88 ASP A O 1
#

Foldseek 3Di:
DDKDFLVPFDVCLLLDDPSVLQVLLCVVLVWHWDDDPRMIDIGDDPVSSVQSVLLSVVLSCVRNPDDDPDSVNSVVSSVVDDRRPPPD

pLDDT: mean 77.44, std 12.21, range [43.84, 90.5]